Protein AF-A0A3C1LB01-F1 (afdb_monomer_lite)

Radius of gyration: 13.35 Å; chains: 1; bounding box: 32×35×31 Å

pLDDT: mean 95.4, std 3.8, range [73.88, 98.56]

Foldseek 3Di:
DDPLAPPWDWDWDWDADPQFIKIKIATPPPDFADDQKWKWKWFAAPVRPDIWTFDIGRDGNTDITTTRHYCARGFKMWIAMAGDDDPPDPSVDGPPRTNDIDTNDDDDD

Structure (mmCIF, N/CA/C/O backbone):
data_AF-A0A3C1LB01-F1
#
_entry.id   AF-A0A3C1LB01-F1
#
loop_
_atom_site.group_PDB
_atom_site.id
_atom_site.type_symbol
_atom_site.label_atom_id
_atom_site.label_alt_id
_atom_site.label_comp_id
_atom_site.label_asym_id
_atom_site.label_entity_id
_atom_site.label_seq_id
_atom_site.pdbx_PDB_ins_code
_atom_site.Cartn_x
_atom_site.Cartn_y
_atom_site.Cartn_z
_atom_site.occupancy
_atom_site.B_iso_or_equiv
_atom_site.auth_seq_id
_atom_site.auth_comp_id
_atom_site.auth_asym_id
_atom_site.auth_atom_id
_atom_site.pdbx_PDB_model_num
ATOM 1 N N . GLY A 1 1 ? -5.858 -10.238 4.228 1.00 80.62 1 GLY A N 1
ATOM 2 C CA . GLY A 1 1 ? -6.126 -9.218 5.255 1.00 80.62 1 GLY A CA 1
ATOM 3 C C . GLY A 1 1 ? -5.106 -9.331 6.363 1.00 80.62 1 GLY A C 1
ATOM 4 O O . GLY A 1 1 ? -4.224 -10.182 6.286 1.00 80.62 1 GLY A O 1
ATOM 5 N N . THR A 1 2 ? -5.221 -8.478 7.368 1.00 91.25 2 THR A N 1
ATOM 6 C CA . THR A 1 2 ? -4.482 -8.543 8.640 1.00 91.25 2 THR A CA 1
ATOM 7 C C . THR A 1 2 ? -5.480 -8.665 9.795 1.00 91.25 2 THR A C 1
ATOM 9 O O . THR A 1 2 ? -6.686 -8.727 9.559 1.00 91.25 2 THR A O 1
ATOM 12 N N . ASP A 1 3 ? -5.008 -8.619 11.039 1.00 91.06 3 ASP A N 1
ATOM 13 C CA . ASP A 1 3 ? -5.874 -8.598 12.227 1.00 91.06 3 ASP A CA 1
ATOM 14 C C . ASP A 1 3 ? -6.807 -7.373 12.281 1.00 91.06 3 ASP A C 1
ATOM 16 O O . ASP A 1 3 ? -7.856 -7.425 12.915 1.00 91.06 3 ASP A O 1
ATOM 20 N N . LEU A 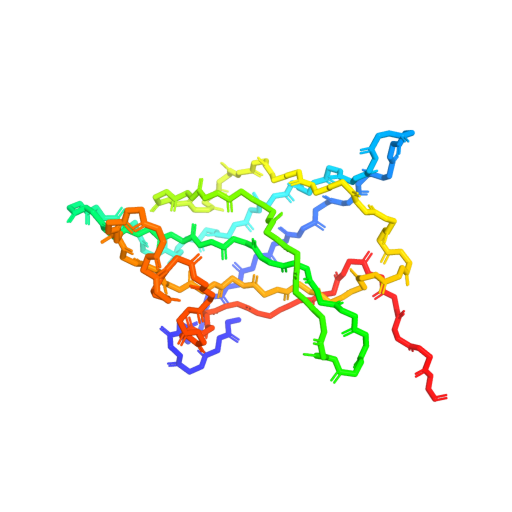1 4 ? -6.467 -6.283 11.579 1.00 92.69 4 LEU A N 1
ATOM 21 C CA . LEU A 1 4 ? -7.307 -5.081 11.470 1.00 92.69 4 LEU A CA 1
ATOM 22 C C . LEU A 1 4 ? -8.407 -5.197 10.403 1.00 92.69 4 LEU A C 1
ATOM 24 O O . LEU A 1 4 ? -9.302 -4.357 10.350 1.00 92.69 4 LEU A O 1
ATOM 28 N N . ALA A 1 5 ? -8.333 -6.210 9.542 1.00 91.50 5 ALA A N 1
ATOM 29 C CA . ALA A 1 5 ? -9.340 -6.526 8.533 1.00 91.50 5 ALA A CA 1
ATOM 30 C C . ALA A 1 5 ? -9.359 -8.049 8.289 1.00 91.50 5 ALA A C 1
ATOM 32 O O . ALA A 1 5 ? -8.948 -8.523 7.216 1.00 91.50 5 ALA A O 1
ATOM 33 N N . PRO A 1 6 ? -9.770 -8.838 9.301 1.00 89.06 6 PRO A N 1
ATOM 34 C CA . PRO A 1 6 ? -9.735 -10.288 9.220 1.00 89.06 6 PRO A CA 1
ATOM 35 C C . PRO A 1 6 ? -10.723 -10.774 8.159 1.00 89.06 6 PRO A C 1
ATOM 37 O O . PRO A 1 6 ? -11.812 -10.229 8.000 1.00 89.06 6 PRO A O 1
ATOM 40 N N . GLY A 1 7 ? -10.330 -11.793 7.396 1.00 87.50 7 GLY A N 1
ATOM 41 C CA . GLY A 1 7 ? -11.165 -12.356 6.329 1.00 87.50 7 GLY A CA 1
ATOM 42 C C . GLY A 1 7 ? -11.254 -11.516 5.049 1.00 87.50 7 GLY A C 1
ATOM 43 O O . GLY A 1 7 ? -11.746 -12.022 4.046 1.00 87.50 7 GLY A O 1
ATOM 44 N N . VAL A 1 8 ? -10.728 -10.284 5.026 1.00 93.12 8 VAL A N 1
ATOM 45 C CA . VAL A 1 8 ? -10.653 -9.491 3.791 1.00 9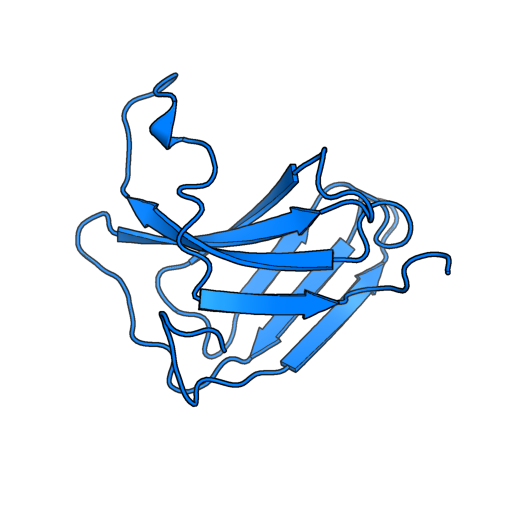3.12 8 VAL A CA 1
ATOM 46 C C . VAL A 1 8 ? -9.547 -10.036 2.889 1.00 93.12 8 VAL A C 1
ATOM 48 O O . VAL A 1 8 ? -8.403 -10.220 3.319 1.00 93.12 8 VAL A O 1
ATOM 51 N N . ALA A 1 9 ? -9.870 -10.256 1.620 1.00 92.25 9 ALA A N 1
ATOM 52 C CA . ALA A 1 9 ? -8.939 -10.676 0.582 1.00 92.25 9 ALA A CA 1
ATOM 53 C C . ALA A 1 9 ? -9.192 -9.883 -0.704 1.00 92.25 9 ALA A C 1
ATOM 55 O O . ALA A 1 9 ? -10.250 -9.288 -0.889 1.00 92.25 9 ALA A O 1
ATOM 56 N N . GLY A 1 10 ? -8.206 -9.872 -1.591 1.00 92.38 10 GLY A N 1
ATOM 57 C CA . GLY A 1 10 ? -8.309 -9.184 -2.865 1.00 92.38 10 GLY A CA 1
ATOM 58 C C . GLY A 1 10 ? -7.162 -9.544 -3.791 1.00 92.38 10 GLY A C 1
ATOM 59 O O . GLY A 1 10 ? -6.263 -10.300 -3.422 1.00 92.38 10 GLY A O 1
ATOM 60 N N . THR A 1 11 ? -7.201 -8.990 -4.994 1.00 95.12 11 THR A N 1
ATOM 61 C CA . THR A 1 11 ? -6.192 -9.194 -6.035 1.00 95.12 11 THR A CA 1
ATOM 62 C C . THR A 1 11 ? -5.563 -7.872 -6.444 1.00 95.12 11 THR A C 1
ATOM 64 O O . THR A 1 11 ? -6.219 -6.829 -6.390 1.00 95.12 11 THR A O 1
ATOM 67 N N . ALA A 1 12 ? -4.313 -7.933 -6.899 1.00 94.56 12 ALA A N 1
ATOM 68 C CA . ALA A 1 12 ? -3.605 -6.806 -7.486 1.00 94.56 12 ALA A CA 1
ATOM 69 C C . ALA A 1 12 ? -3.059 -7.195 -8.869 1.00 94.56 12 ALA A C 1
ATOM 71 O O . ALA A 1 12 ? -2.311 -8.163 -8.988 1.00 94.56 12 ALA A O 1
ATOM 72 N N . GLY A 1 13 ? -3.438 -6.451 -9.908 1.00 95.69 13 GLY A N 1
ATOM 73 C CA . GLY A 1 13 ? -2.831 -6.515 -11.236 1.00 95.69 13 GLY A CA 1
ATOM 74 C C . GLY A 1 13 ? -1.743 -5.455 -11.366 1.00 95.69 13 GLY A C 1
ATOM 75 O O . GLY A 1 13 ? -1.994 -4.288 -11.076 1.00 95.69 13 GLY A O 1
ATOM 76 N N . ILE A 1 14 ? -0.541 -5.845 -11.788 1.00 95.62 14 ILE A N 1
ATOM 77 C CA . ILE A 1 14 ? 0.633 -4.963 -11.814 1.00 95.62 14 ILE A CA 1
ATOM 78 C C . ILE A 1 14 ? 1.090 -4.762 -13.251 1.00 95.62 14 ILE A C 1
ATOM 80 O O . ILE A 1 14 ? 1.316 -5.725 -13.978 1.00 95.62 14 ILE A O 1
ATOM 84 N N . THR A 1 15 ? 1.227 -3.505 -13.667 1.00 96.88 15 THR A N 1
ATOM 85 C CA . THR A 1 15 ? 1.751 -3.148 -14.991 1.00 96.88 15 THR A CA 1
ATOM 86 C C . THR A 1 15 ? 2.846 -2.103 -14.838 1.00 96.88 15 THR A C 1
ATOM 88 O O . THR A 1 15 ? 2.578 -0.959 -14.468 1.00 96.88 15 THR A O 1
ATOM 91 N N . ALA A 1 16 ? 4.085 -2.492 -15.132 1.00 95.88 16 ALA A N 1
ATOM 92 C CA . ALA A 1 16 ? 5.199 -1.556 -15.218 1.00 95.88 16 ALA A CA 1
ATOM 93 C C . ALA A 1 16 ? 5.078 -0.701 -16.489 1.00 95.88 16 ALA A C 1
ATOM 95 O O . ALA A 1 16 ? 4.765 -1.205 -17.568 1.00 95.88 16 ALA A O 1
ATOM 96 N N . VAL A 1 17 ? 5.346 0.593 -16.359 1.00 95.81 17 VAL A N 1
ATOM 97 C CA . VAL A 1 17 ? 5.389 1.568 -17.454 1.00 95.81 17 VAL A CA 1
ATOM 98 C C . VAL A 1 17 ? 6.642 2.435 -17.319 1.00 95.81 17 VAL A C 1
ATOM 100 O O . VAL A 1 17 ? 7.285 2.456 -16.274 1.00 95.81 17 VAL A O 1
ATOM 103 N N . ALA A 1 18 ? 6.990 3.202 -18.355 1.00 95.62 18 ALA A N 1
ATOM 104 C CA . ALA A 1 18 ? 8.187 4.053 -18.328 1.00 95.62 18 ALA A CA 1
ATOM 105 C C . ALA A 1 18 ? 8.188 5.083 -17.179 1.00 95.62 18 ALA A C 1
ATOM 107 O O . ALA A 1 18 ? 9.246 5.476 -16.700 1.00 95.62 18 ALA A O 1
ATOM 108 N N . SER A 1 19 ? 7.006 5.513 -16.729 1.00 94.75 19 SER A N 1
ATOM 109 C CA . SER A 1 19 ? 6.831 6.491 -15.652 1.00 94.75 19 SER A CA 1
ATOM 110 C C . SER A 1 19 ? 6.630 5.875 -14.259 1.00 94.75 19 SER A C 1
ATOM 112 O O . SER A 1 19 ? 6.314 6.614 -13.329 1.00 94.75 19 SER A O 1
ATOM 114 N N . GLY A 1 20 ? 6.756 4.551 -14.101 1.00 96.62 20 GLY A N 1
ATOM 115 C CA . GLY A 1 20 ? 6.558 3.859 -12.823 1.00 96.62 20 GLY A CA 1
ATOM 116 C C . GLY A 1 20 ? 5.677 2.616 -12.939 1.00 96.62 20 GLY A C 1
ATOM 117 O O . GLY A 1 20 ? 5.833 1.811 -13.855 1.00 96.62 20 GLY A O 1
ATOM 118 N N . VAL A 1 21 ? 4.732 2.444 -12.016 1.00 97.12 21 VAL A N 1
ATOM 119 C CA . VAL A 1 21 ? 3.873 1.254 -11.951 1.00 97.12 21 VAL A CA 1
ATOM 120 C C . VAL A 1 21 ? 2.399 1.612 -11.782 1.00 97.12 21 VAL A C 1
ATOM 122 O O . VAL A 1 21 ? 2.043 2.454 -10.957 1.00 97.12 21 VAL A O 1
ATOM 125 N N . LYS A 1 22 ? 1.547 0.942 -12.566 1.00 98.00 22 LYS A N 1
ATOM 126 C CA . LYS A 1 22 ? 0.091 0.887 -12.396 1.00 98.00 22 LYS A CA 1
ATOM 127 C C . LYS A 1 22 ? -0.270 -0.334 -11.558 1.00 98.00 22 LYS A C 1
ATOM 129 O O . LYS A 1 22 ? 0.204 -1.435 -11.845 1.00 98.00 22 LYS A O 1
ATOM 134 N N . ILE A 1 23 ? -1.146 -0.147 -10.579 1.00 97.62 23 ILE A N 1
ATOM 135 C CA . ILE A 1 23 ? -1.613 -1.196 -9.673 1.00 97.62 23 ILE A CA 1
ATOM 136 C C . ILE A 1 23 ? -3.142 -1.201 -9.700 1.00 97.62 23 ILE A C 1
ATOM 138 O O . ILE A 1 23 ? -3.782 -0.253 -9.254 1.00 97.62 23 ILE A O 1
ATOM 142 N N . GLU A 1 24 ? -3.738 -2.260 -10.231 1.00 97.94 24 GLU A N 1
ATOM 143 C CA . GLU A 1 24 ? -5.189 -2.453 -10.280 1.00 97.94 24 GLU A CA 1
ATOM 144 C C . GLU A 1 24 ? -5.621 -3.331 -9.113 1.00 97.94 24 GLU A C 1
ATOM 146 O O . GLU A 1 24 ? -5.297 -4.514 -9.071 1.00 97.94 24 GLU A O 1
ATOM 151 N N . LEU A 1 25 ? -6.333 -2.748 -8.156 1.00 97.56 25 LEU A N 1
ATOM 152 C CA . LEU A 1 25 ? -6.772 -3.405 -6.931 1.00 97.56 25 LEU A CA 1
ATOM 153 C C . LEU A 1 25 ? -8.244 -3.798 -7.037 1.00 97.56 25 LEU A C 1
ATOM 155 O O . LEU A 1 25 ? -9.076 -3.003 -7.479 1.00 97.56 25 LEU A O 1
ATOM 159 N N . ALA A 1 26 ? -8.556 -5.005 -6.572 1.00 97.56 26 ALA A N 1
ATOM 160 C CA . ALA A 1 26 ? -9.920 -5.453 -6.328 1.00 97.56 26 ALA A CA 1
ATOM 161 C C . ALA A 1 26 ? -9.983 -6.151 -4.970 1.00 97.56 26 ALA A C 1
ATOM 163 O O . ALA A 1 26 ? -9.528 -7.287 -4.826 1.00 97.56 26 ALA A O 1
ATOM 164 N N . VAL A 1 27 ? -10.507 -5.453 -3.965 1.00 96.88 27 VAL A N 1
ATOM 165 C CA . VAL A 1 27 ? -10.591 -5.916 -2.576 1.00 96.88 27 VAL A CA 1
ATOM 166 C C . VAL A 1 27 ? -12.045 -5.839 -2.101 1.00 96.88 27 VAL A C 1
ATOM 168 O O . VAL A 1 27 ? -12.390 -4.962 -1.305 1.00 96.88 27 VAL A O 1
ATOM 171 N N . PRO A 1 28 ? -12.915 -6.732 -2.601 1.00 95.19 28 PRO A N 1
ATOM 172 C CA . PRO A 1 28 ? -14.322 -6.716 -2.239 1.00 95.19 28 PRO A CA 1
ATOM 173 C C . PRO A 1 28 ? -14.510 -6.943 -0.736 1.00 95.19 28 PRO A C 1
ATOM 175 O O . PRO A 1 28 ? -13.876 -7.812 -0.133 1.00 95.19 28 PRO A O 1
ATOM 178 N N . GLY A 1 29 ? -15.423 -6.180 -0.138 1.00 91.62 29 GLY A N 1
ATOM 179 C CA . GLY A 1 29 ? -15.805 -6.345 1.267 1.00 91.62 29 GLY A CA 1
ATOM 180 C C . GLY A 1 29 ? -14.871 -5.662 2.268 1.00 91.62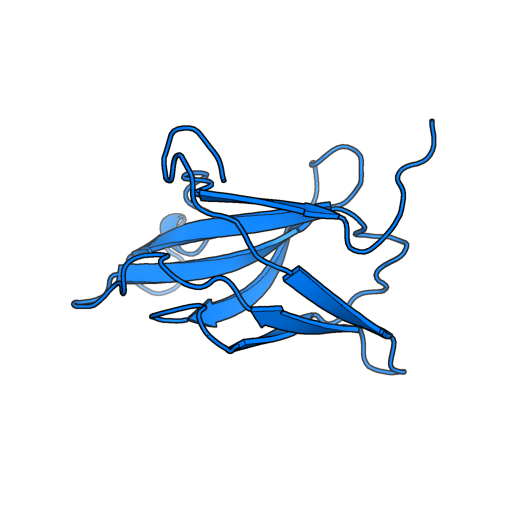 29 GLY A C 1
ATOM 181 O O . GLY A 1 29 ? -15.072 -5.812 3.474 1.00 91.62 29 GLY A O 1
ATOM 182 N N . LEU A 1 30 ? -13.885 -4.886 1.802 1.00 95.69 30 LEU A N 1
ATOM 183 C CA . LEU A 1 30 ? -13.200 -3.928 2.662 1.00 95.69 30 LEU A CA 1
ATOM 184 C C . LEU A 1 30 ? -14.151 -2.743 2.937 1.00 95.69 30 LEU A C 1
ATOM 186 O O . LEU A 1 30 ? -14.583 -2.099 1.981 1.00 95.69 30 LEU A O 1
ATOM 190 N N . PRO A 1 31 ? -14.499 -2.438 4.204 1.00 95.62 31 PRO A N 1
ATOM 191 C CA . PRO A 1 31 ? -15.465 -1.386 4.505 1.00 95.62 31 PRO A CA 1
ATOM 192 C C . PRO A 1 31 ? -15.038 -0.021 3.968 1.00 95.62 31 PRO A C 1
ATOM 194 O O . PRO A 1 31 ? -13.890 0.383 4.116 1.00 95.62 31 PRO A O 1
ATOM 197 N N . ARG A 1 32 ? -15.977 0.724 3.391 1.00 97.06 32 ARG A N 1
ATOM 198 C CA . ARG A 1 32 ? -15.738 2.106 2.978 1.00 97.06 32 ARG A CA 1
ATOM 199 C C . ARG A 1 32 ? -15.344 2.983 4.179 1.00 97.06 32 ARG A C 1
ATOM 201 O O . ARG A 1 32 ? -15.882 2.817 5.273 1.00 97.06 32 ARG A O 1
ATOM 208 N N . ARG A 1 33 ? -14.428 3.932 3.966 1.00 97.62 33 ARG A N 1
ATOM 209 C CA . ARG A 1 33 ? -14.013 4.960 4.936 1.00 97.62 33 ARG A CA 1
ATOM 210 C C . ARG A 1 33 ? -14.478 6.329 4.450 1.00 97.62 33 ARG A C 1
ATOM 212 O O . ARG A 1 33 ? -14.203 6.677 3.310 1.00 97.62 33 ARG A O 1
ATOM 219 N N . ASP A 1 34 ? -15.165 7.094 5.292 1.00 96.12 34 ASP A N 1
ATOM 220 C CA . ASP A 1 34 ? -15.697 8.430 4.979 1.00 96.12 34 ASP A CA 1
ATOM 221 C C . ASP A 1 34 ? -15.328 9.427 6.097 1.00 96.12 34 ASP A C 1
ATOM 223 O O . ASP A 1 34 ? -14.674 9.073 7.075 1.00 96.12 34 ASP A O 1
ATOM 227 N N . GLY A 1 35 ? -15.728 10.698 5.975 1.00 96.00 35 GLY A N 1
ATOM 228 C CA . GLY A 1 35 ? -15.580 11.669 7.071 1.00 96.00 35 GLY A CA 1
ATOM 229 C C . GLY A 1 35 ? -14.137 12.100 7.356 1.00 96.00 35 GLY A C 1
ATOM 230 O O . GLY A 1 35 ? -13.793 12.379 8.500 1.00 96.00 35 GLY A O 1
ATOM 231 N N . GLY A 1 36 ? -13.291 12.153 6.325 1.00 96.19 36 GLY A N 1
ATOM 232 C CA . GLY A 1 36 ? -11.864 12.461 6.473 1.00 96.19 36 GLY A CA 1
ATOM 233 C C . GLY A 1 36 ? -11.001 11.232 6.762 1.00 96.19 36 GLY A C 1
ATOM 234 O O . GLY A 1 36 ? -9.785 11.354 6.862 1.00 96.19 36 GLY A O 1
ATOM 235 N N . GLU A 1 37 ? -11.600 10.048 6.842 1.00 98.12 37 GLU A N 1
ATOM 236 C CA . GLU A 1 37 ? -10.881 8.784 6.846 1.00 98.12 37 GLU A CA 1
ATOM 237 C C . GLU A 1 37 ? -10.706 8.237 5.426 1.00 98.12 37 GLU A C 1
ATOM 239 O O . GLU A 1 37 ? -11.601 8.346 4.584 1.00 98.12 37 GLU A O 1
ATOM 244 N N . PHE A 1 38 ? -9.566 7.603 5.162 1.00 98.56 38 PHE A N 1
ATOM 245 C CA . PHE A 1 38 ? -9.292 6.975 3.870 1.00 98.56 38 PHE A CA 1
ATOM 246 C C . PHE A 1 38 ? -8.351 5.777 4.010 1.00 98.56 38 PHE A C 1
ATOM 248 O O . PHE A 1 38 ? -7.836 5.486 5.090 1.00 98.56 38 PHE A O 1
ATOM 255 N N . TYR A 1 39 ? -8.173 5.050 2.915 1.00 98.56 39 TYR A N 1
ATOM 256 C CA . TYR A 1 39 ? -7.116 4.073 2.722 1.00 98.56 39 TYR A CA 1
ATOM 257 C C . TYR A 1 39 ? -5.984 4.689 1.921 1.00 98.56 39 TYR A C 1
ATOM 259 O O . TYR A 1 39 ? -6.240 5.352 0.918 1.00 98.56 39 TYR A O 1
ATOM 267 N N . GLN A 1 40 ? -4.748 4.398 2.303 1.00 98.50 40 GLN A N 1
ATOM 268 C CA . GLN A 1 40 ? -3.574 4.722 1.505 1.00 98.50 40 GLN A CA 1
ATOM 269 C C . GLN A 1 40 ? -2.887 3.430 1.082 1.00 98.50 40 GLN A C 1
ATOM 271 O O . GLN A 1 40 ? -2.628 2.544 1.900 1.00 98.50 40 GLN A O 1
ATOM 276 N N . VAL A 1 41 ? -2.599 3.315 -0.212 1.00 98.38 41 VAL A N 1
ATOM 277 C CA . VAL A 1 41 ? -1.764 2.235 -0.734 1.00 98.38 41 VAL A CA 1
ATOM 278 C C . VAL A 1 41 ? -0.313 2.687 -0.644 1.00 98.38 41 VAL A C 1
ATOM 280 O O . VAL A 1 41 ? 0.019 3.831 -0.958 1.00 98.38 41 VAL A O 1
ATOM 283 N N . TRP A 1 42 ? 0.557 1.777 -0.230 1.00 98.25 42 TRP A N 1
ATOM 284 C CA . TRP A 1 42 ? 1.987 2.008 -0.125 1.00 98.25 42 TRP A CA 1
ATOM 285 C C . TRP A 1 42 ? 2.766 0.872 -0.767 1.00 98.25 42 TRP A C 1
ATOM 287 O O . TRP A 1 42 ? 2.411 -0.298 -0.597 1.00 98.25 42 TRP A O 1
ATOM 297 N N . LEU A 1 43 ? 3.866 1.225 -1.423 1.00 98.12 43 LEU A N 1
ATOM 298 C CA . LEU A 1 43 ? 4.911 0.285 -1.800 1.00 98.12 43 LEU A CA 1
ATOM 299 C C . LEU A 1 43 ? 6.080 0.370 -0.819 1.00 98.12 43 LEU A C 1
ATOM 301 O O . LEU A 1 43 ? 6.396 1.447 -0.310 1.00 98.12 43 LEU A O 1
ATOM 305 N N . LYS A 1 44 ? 6.711 -0.773 -0.557 1.00 97.94 44 LYS A N 1
ATOM 306 C CA . LYS A 1 44 ? 7.855 -0.927 0.342 1.00 97.94 44 LYS A CA 1
ATOM 307 C C . LYS A 1 44 ? 8.963 -1.697 -0.354 1.00 97.94 44 LYS A C 1
ATOM 309 O O . LYS A 1 44 ? 8.699 -2.638 -1.106 1.00 97.94 44 LYS A O 1
ATOM 314 N N . ASN A 1 45 ? 10.196 -1.313 -0.059 1.00 97.25 45 ASN A N 1
ATOM 315 C CA . ASN A 1 45 ? 11.357 -2.131 -0.375 1.00 97.25 45 ASN A CA 1
ATOM 316 C C . ASN A 1 45 ? 11.409 -3.357 0.560 1.00 97.25 45 ASN A C 1
ATOM 318 O O . ASN A 1 45 ? 10.657 -3.452 1.534 1.00 97.25 45 ASN A O 1
ATOM 322 N N . CYS A 1 46 ? 12.287 -4.314 0.264 1.00 96.50 46 CYS A N 1
ATOM 323 C CA . CYS A 1 46 ? 12.292 -5.609 0.951 1.00 96.50 46 CYS A CA 1
ATOM 324 C C . CYS A 1 46 ? 12.626 -5.564 2.442 1.00 96.50 46 CYS A C 1
ATOM 326 O O . CYS A 1 46 ? 12.087 -6.363 3.204 1.00 96.50 46 CYS A O 1
ATOM 328 N N . ASP A 1 47 ? 13.477 -4.632 2.869 1.00 94.81 47 ASP A N 1
ATOM 329 C CA . ASP A 1 47 ? 13.800 -4.445 4.288 1.00 94.81 47 ASP A CA 1
ATOM 330 C C . ASP A 1 47 ? 12.781 -3.553 5.026 1.00 94.81 47 ASP A C 1
ATOM 332 O O . ASP A 1 47 ? 12.851 -3.398 6.245 1.00 94.81 47 ASP A O 1
ATOM 336 N N . GLY A 1 48 ? 11.811 -2.982 4.301 1.00 94.25 48 GLY A N 1
ATOM 337 C CA . GLY A 1 48 ? 10.764 -2.120 4.838 1.00 94.25 48 GLY A CA 1
ATOM 338 C C . GLY A 1 48 ? 11.236 -0.747 5.328 1.00 94.25 48 GLY A C 1
ATOM 339 O O . GLY A 1 48 ? 10.442 -0.044 5.954 1.00 94.25 48 GLY A O 1
ATOM 340 N N . SER A 1 49 ? 12.488 -0.356 5.067 1.00 95.69 49 SER A N 1
ATOM 341 C CA . SER A 1 49 ? 13.049 0.939 5.477 1.00 95.69 49 SER A CA 1
ATOM 342 C C . SER A 1 49 ? 12.563 2.113 4.626 1.00 95.69 49 SER A C 1
ATOM 344 O O . SER A 1 49 ? 12.658 3.264 5.055 1.00 95.69 49 SER A O 1
ATOM 346 N N . GLN A 1 50 ? 12.022 1.841 3.437 1.00 97.50 50 GLN A N 1
ATOM 347 C CA . GLN A 1 50 ? 11.527 2.855 2.515 1.00 97.50 50 GLN A CA 1
ATOM 348 C C . GLN A 1 50 ? 10.059 2.630 2.162 1.00 97.50 50 GLN A C 1
ATOM 350 O O . GLN A 1 50 ? 9.595 1.498 2.006 1.00 97.50 50 GLN A O 1
ATOM 355 N N . LEU A 1 51 ? 9.335 3.738 2.005 1.00 97.00 51 LEU A N 1
ATOM 356 C CA . LEU A 1 51 ? 7.901 3.756 1.764 1.00 97.00 51 LEU A CA 1
ATOM 357 C C . LEU A 1 51 ? 7.562 4.742 0.647 1.00 97.00 51 LEU A C 1
ATOM 359 O O . LEU A 1 51 ? 8.023 5.883 0.665 1.00 97.00 51 LEU A O 1
ATOM 363 N N . VAL A 1 52 ? 6.728 4.315 -0.299 1.00 98.06 52 VAL A N 1
ATOM 364 C CA . VAL A 1 52 ? 6.297 5.137 -1.435 1.00 98.06 52 VAL A CA 1
ATOM 365 C C . VAL A 1 52 ? 4.770 5.160 -1.489 1.00 98.06 52 VAL A C 1
ATOM 367 O O . VAL A 1 52 ? 4.162 4.088 -1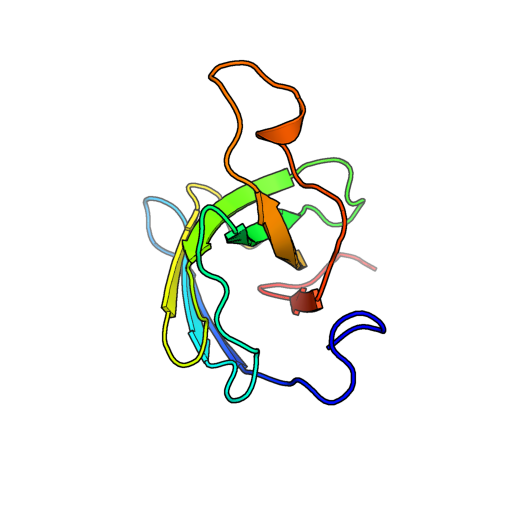.549 1.00 98.06 52 VAL A O 1
ATOM 370 N N . PRO A 1 53 ? 4.119 6.338 -1.461 1.00 98.06 53 PRO A N 1
ATOM 371 C CA . PRO A 1 53 ? 2.669 6.427 -1.583 1.00 98.06 53 PRO A CA 1
ATOM 372 C C . PRO A 1 53 ? 2.214 6.022 -2.987 1.00 98.06 53 PRO A C 1
ATOM 374 O O . PRO A 1 53 ? 2.813 6.418 -3.985 1.00 98.06 53 PRO A O 1
ATOM 377 N N . ALA A 1 54 ? 1.120 5.268 -3.056 1.00 97.56 54 ALA A N 1
ATOM 378 C CA . ALA A 1 54 ? 0.542 4.742 -4.285 1.00 97.56 54 ALA A CA 1
ATOM 379 C C . ALA A 1 54 ? -0.973 5.019 -4.370 1.00 97.56 54 ALA A C 1
ATOM 381 O O . ALA A 1 54 ? -1.761 4.150 -4.718 1.00 97.56 54 ALA A O 1
ATOM 382 N N . GLY A 1 55 ? -1.398 6.243 -4.054 1.00 97.56 55 GLY A N 1
ATOM 383 C CA . GLY A 1 55 ? -2.800 6.673 -4.133 1.00 97.56 55 GLY A CA 1
ATOM 384 C C . GLY A 1 55 ? -3.626 6.444 -2.861 1.00 97.56 55 GLY A C 1
ATOM 385 O O . GLY A 1 55 ? -3.343 5.548 -2.060 1.00 97.56 55 GLY A O 1
ATOM 386 N N . SER A 1 56 ? -4.656 7.280 -2.707 1.00 97.81 56 SER A N 1
ATOM 387 C CA . SER A 1 56 ? -5.613 7.271 -1.599 1.00 97.81 56 SER A CA 1
ATOM 388 C C . SER A 1 56 ? -7.033 6.991 -2.088 1.00 97.81 56 SER A C 1
ATOM 390 O O . SER A 1 56 ? -7.424 7.409 -3.180 1.00 97.81 56 SER A O 1
ATOM 392 N N . PHE A 1 57 ? -7.817 6.276 -1.280 1.00 98.31 57 PHE A N 1
ATOM 393 C CA . PHE A 1 57 ? -9.148 5.808 -1.665 1.00 98.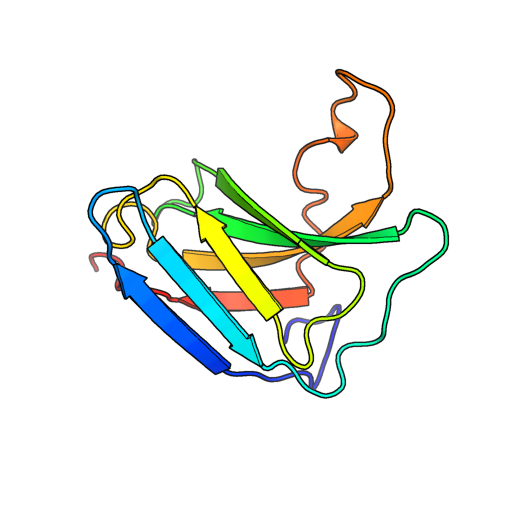31 57 PHE A CA 1
ATOM 394 C C . PHE A 1 57 ? -10.094 5.727 -0.466 1.00 98.31 57 PHE A C 1
ATOM 396 O O . PHE A 1 57 ? -9.684 5.371 0.633 1.00 98.31 57 PHE A O 1
ATOM 403 N N . HIS A 1 58 ? -11.383 5.978 -0.681 1.00 97.50 58 HIS A N 1
ATOM 404 C CA . HIS A 1 58 ? -12.415 5.699 0.326 1.00 97.50 58 HIS A CA 1
ATOM 405 C C . HIS A 1 58 ? -12.835 4.218 0.342 1.00 97.50 58 HIS A C 1
ATOM 407 O O . HIS A 1 58 ? -13.370 3.742 1.336 1.00 97.50 58 HIS A O 1
ATOM 413 N N . GLU A 1 59 ? -12.564 3.473 -0.732 1.00 96.75 59 GLU A N 1
ATOM 414 C CA . GLU A 1 59 ? -12.885 2.050 -0.894 1.00 96.75 59 GLU A CA 1
ATOM 415 C C . GLU A 1 59 ? -11.946 1.405 -1.924 1.00 96.75 59 GLU A C 1
ATOM 417 O O . GLU A 1 59 ? -11.336 2.103 -2.733 1.00 96.75 59 GLU A O 1
ATOM 422 N N . LEU A 1 60 ? -11.827 0.075 -1.902 1.00 97.25 60 LEU A N 1
ATOM 423 C CA . LEU A 1 60 ? -10.908 -0.670 -2.775 1.00 97.25 60 LEU A CA 1
ATOM 424 C C . LEU A 1 60 ? -11.582 -1.809 -3.551 1.00 97.25 60 LEU A C 1
ATOM 426 O O . LEU A 1 60 ? -10.886 -2.670 -4.086 1.00 97.25 60 LEU A O 1
ATOM 430 N N . ASP A 1 61 ? -12.913 -1.808 -3.667 1.00 96.12 61 ASP A N 1
ATOM 431 C CA . ASP A 1 61 ? -13.651 -2.802 -4.460 1.00 96.12 61 ASP A CA 1
ATOM 432 C C . ASP A 1 61 ? -13.129 -2.867 -5.904 1.00 96.12 61 ASP A C 1
ATOM 434 O O . ASP A 1 61 ? -12.922 -3.954 -6.444 1.00 96.12 61 ASP A O 1
ATOM 438 N N . ARG A 1 62 ? -12.873 -1.696 -6.506 1.00 96.44 62 ARG A N 1
ATOM 439 C CA . ARG A 1 62 ? -12.141 -1.514 -7.767 1.00 96.44 62 ARG A CA 1
ATOM 440 C C . ARG A 1 62 ? -11.391 -0.187 -7.737 1.00 96.44 62 ARG A C 1
ATOM 442 O O . ARG A 1 62 ? -12.016 0.869 -7.780 1.00 96.44 62 ARG A O 1
ATOM 449 N N . ALA A 1 63 ? -10.066 -0.237 -7.699 1.00 97.69 63 ALA A N 1
ATOM 450 C CA . ALA A 1 63 ? -9.227 0.954 -7.613 1.00 97.69 63 ALA A CA 1
ATOM 451 C C . ALA A 1 63 ? -7.994 0.849 -8.515 1.00 97.69 63 ALA A C 1
ATOM 453 O O . ALA A 1 63 ? -7.490 -0.241 -8.780 1.00 97.69 63 ALA A O 1
ATOM 454 N N . VAL A 1 64 ? -7.499 2.000 -8.975 1.00 98.38 64 VAL A N 1
ATOM 455 C CA . VAL A 1 64 ? -6.253 2.092 -9.744 1.00 98.38 64 VAL A CA 1
ATOM 456 C C . VAL A 1 64 ? -5.291 3.018 -9.017 1.00 98.38 64 VAL A C 1
ATOM 458 O O . VAL A 1 64 ? -5.529 4.219 -8.904 1.00 98.38 64 VAL A O 1
ATOM 461 N N . ALA A 1 65 ? -4.203 2.435 -8.544 1.00 97.94 65 ALA A N 1
ATOM 462 C CA . ALA A 1 65 ? -3.098 3.081 -7.865 1.00 97.94 65 ALA A CA 1
ATOM 463 C C . ALA A 1 65 ? -1.920 3.288 -8.827 1.00 97.94 65 ALA A C 1
ATOM 465 O O . ALA A 1 65 ? -1.734 2.532 -9.786 1.00 97.94 65 ALA A O 1
ATOM 466 N N . TRP A 1 66 ? -1.113 4.310 -8.552 1.00 98.25 66 TRP A N 1
ATOM 467 C CA . TRP A 1 66 ? 0.085 4.637 -9.321 1.00 98.25 66 TRP A CA 1
ATOM 468 C C . TRP A 1 66 ? 1.222 5.016 -8.386 1.00 98.25 66 TRP A C 1
ATOM 470 O O . TRP A 1 66 ? 1.002 5.759 -7.433 1.00 98.25 66 TRP A O 1
ATOM 480 N N . ALA A 1 67 ? 2.433 4.560 -8.693 1.00 97.94 67 ALA A N 1
ATOM 481 C CA . ALA A 1 67 ? 3.643 4.979 -7.996 1.00 97.94 67 ALA A CA 1
ATOM 482 C C . ALA A 1 67 ? 4.789 5.205 -8.987 1.00 97.94 67 ALA A C 1
ATOM 484 O O . ALA A 1 67 ? 4.969 4.434 -9.929 1.00 97.94 67 ALA A O 1
ATOM 485 N N . GLY A 1 68 ? 5.575 6.259 -8.760 1.00 97.38 68 GLY A N 1
ATOM 486 C CA . GLY A 1 68 ? 6.709 6.654 -9.604 1.00 97.38 68 GLY A CA 1
ATOM 487 C C . GLY A 1 68 ? 7.993 5.879 -9.309 1.00 97.38 68 GLY A C 1
ATOM 488 O O . GLY A 1 68 ? 9.048 6.490 -9.181 1.00 97.38 68 GLY A O 1
ATOM 489 N N . VAL A 1 69 ? 7.901 4.559 -9.142 1.00 96.69 69 VAL A N 1
ATOM 490 C CA . VAL A 1 69 ? 9.037 3.677 -8.833 1.00 96.69 69 VAL A CA 1
ATOM 491 C C . VAL A 1 69 ? 8.980 2.393 -9.650 1.00 96.69 69 VAL A C 1
ATOM 493 O O . VAL A 1 69 ? 7.922 2.017 -10.162 1.00 96.69 69 VAL A O 1
ATOM 496 N N . ALA A 1 70 ? 10.118 1.708 -9.763 1.00 93.88 70 ALA A N 1
ATOM 497 C CA . ALA A 1 70 ? 10.157 0.373 -10.335 1.00 93.88 70 ALA A CA 1
ATOM 498 C C . ALA A 1 70 ? 9.620 -0.652 -9.314 1.00 93.88 70 ALA A C 1
ATOM 500 O O . ALA A 1 70 ? 10.058 -0.654 -8.161 1.00 93.88 70 ALA A O 1
ATOM 501 N N . PRO A 1 71 ? 8.711 -1.562 -9.712 1.00 91.62 71 PRO A N 1
ATOM 502 C CA . PRO A 1 71 ? 8.168 -2.573 -8.802 1.00 91.62 71 PRO A CA 1
ATOM 503 C C . PRO A 1 71 ? 9.220 -3.589 -8.330 1.00 91.62 71 PRO A C 1
ATOM 505 O O . PRO A 1 71 ? 9.019 -4.228 -7.305 1.00 91.62 71 PRO A O 1
ATOM 508 N N . ALA A 1 72 ? 10.345 -3.721 -9.042 1.00 93.25 72 ALA A N 1
ATOM 509 C CA . ALA A 1 72 ? 11.467 -4.559 -8.621 1.00 93.25 72 ALA A CA 1
ATOM 510 C C . ALA A 1 72 ? 12.193 -4.005 -7.380 1.00 93.25 72 ALA A C 1
ATOM 512 O O . ALA A 1 72 ? 12.643 -4.784 -6.547 1.00 93.25 72 ALA A O 1
ATOM 513 N N . ASP A 1 73 ? 12.264 -2.677 -7.231 1.00 95.88 73 ASP A N 1
ATOM 514 C CA . ASP A 1 73 ? 12.920 -2.028 -6.084 1.00 95.88 73 ASP A CA 1
ATOM 515 C C . ASP A 1 73 ? 11.981 -1.932 -4.868 1.00 95.88 73 ASP A C 1
ATOM 517 O O . ASP A 1 73 ? 12.423 -1.927 -3.717 1.00 95.88 73 ASP A O 1
ATOM 521 N N . TYR A 1 74 ? 10.666 -1.894 -5.123 1.00 97.31 74 TYR A N 1
ATOM 522 C CA . TYR A 1 74 ? 9.614 -1.804 -4.106 1.00 97.31 74 TYR A CA 1
ATOM 523 C C . TYR A 1 74 ? 8.566 -2.923 -4.265 1.00 97.31 74 TYR A C 1
ATOM 525 O O . TYR A 1 74 ? 7.409 -2.647 -4.602 1.00 97.31 74 TYR A O 1
ATOM 533 N N . PRO A 1 75 ? 8.946 -4.195 -4.039 1.00 96.31 75 PRO A N 1
ATOM 534 C CA . PRO A 1 75 ? 8.113 -5.349 -4.372 1.00 96.31 75 PRO A CA 1
ATOM 535 C C . PRO A 1 75 ? 7.013 -5.645 -3.351 1.00 96.31 75 PRO A C 1
ATOM 537 O O . PRO A 1 75 ? 6.179 -6.514 -3.598 1.00 96.31 75 PRO A O 1
ATOM 540 N N . LEU A 1 76 ? 6.976 -4.968 -2.204 1.00 97.06 76 LEU A N 1
ATOM 541 C CA . LEU A 1 76 ? 5.981 -5.213 -1.161 1.00 97.06 76 LEU A CA 1
ATOM 542 C C . LEU A 1 76 ? 4.884 -4.149 -1.206 1.00 97.06 76 LEU A C 1
ATOM 544 O O . LEU A 1 76 ? 5.169 -2.965 -1.350 1.00 97.06 76 LEU A O 1
ATOM 548 N N . LEU A 1 77 ? 3.629 -4.558 -1.023 1.00 97.25 77 LEU A N 1
ATOM 549 C CA . LEU A 1 77 ? 2.472 -3.663 -0.994 1.00 97.25 77 LEU A CA 1
ATOM 550 C C . LEU A 1 77 ? 1.761 -3.752 0.348 1.00 97.25 77 LEU A C 1
ATOM 552 O O . LEU A 1 77 ? 1.481 -4.838 0.863 1.00 97.25 77 LEU A O 1
ATOM 556 N N . THR A 1 78 ? 1.414 -2.595 0.901 1.00 97.62 78 THR A N 1
ATOM 557 C CA . THR A 1 78 ? 0.538 -2.504 2.069 1.00 97.62 78 THR A CA 1
ATOM 558 C C . THR A 1 78 ? -0.562 -1.486 1.852 1.00 97.62 78 THR A C 1
ATOM 560 O O . THR A 1 78 ? -0.342 -0.470 1.203 1.00 97.62 78 THR A O 1
ATOM 563 N N . VAL A 1 79 ? -1.723 -1.731 2.451 1.00 98.31 79 VAL A N 1
ATOM 564 C CA . VAL A 1 79 ? -2.790 -0.732 2.566 1.00 98.31 79 VAL A CA 1
ATOM 565 C C . VAL A 1 79 ? -2.996 -0.420 4.035 1.00 98.31 79 VAL A C 1
ATOM 567 O O . VAL A 1 79 ? -3.144 -1.344 4.839 1.00 98.31 79 VAL A O 1
ATOM 570 N N . THR A 1 80 ? -3.010 0.861 4.376 1.00 98.44 80 THR A N 1
ATOM 571 C CA . THR A 1 80 ? -3.236 1.366 5.734 1.00 98.44 80 THR A CA 1
ATOM 572 C C . THR A 1 80 ? -4.520 2.179 5.805 1.00 98.44 80 THR A C 1
ATOM 574 O O . THR A 1 80 ? -4.999 2.691 4.792 1.00 98.44 80 THR A O 1
ATOM 577 N N . LYS A 1 81 ? -5.089 2.290 7.007 1.00 98.38 81 LYS A N 1
ATOM 578 C CA . LYS A 1 81 ? -6.104 3.302 7.319 1.00 98.38 81 LYS A CA 1
ATOM 579 C C . LYS A 1 81 ? -5.405 4.618 7.630 1.00 98.38 81 LYS A C 1
ATOM 581 O O . LYS A 1 81 ? -4.461 4.618 8.403 1.00 98.38 81 LYS A O 1
ATOM 586 N N . GLU A 1 82 ? -5.895 5.715 7.088 1.00 98.44 82 GLU A N 1
ATOM 587 C CA . GLU A 1 82 ? -5.375 7.054 7.350 1.00 98.44 82 GLU A CA 1
ATOM 588 C C . GLU A 1 82 ? -6.508 8.016 7.715 1.00 98.44 82 GLU A C 1
ATOM 590 O O . GLU A 1 82 ? -7.699 7.709 7.541 1.00 98.44 82 GLU A O 1
ATOM 595 N N . VAL A 1 83 ? -6.114 9.186 8.219 1.00 97.94 83 VAL A N 1
ATOM 596 C CA . VAL A 1 83 ? -6.988 10.317 8.544 1.00 97.94 83 VAL A CA 1
ATOM 597 C C . VAL A 1 83 ? -6.384 11.580 7.937 1.00 97.94 83 VAL A C 1
ATOM 599 O O . VAL A 1 83 ? -5.167 11.748 7.919 1.00 97.94 83 VAL A O 1
ATOM 602 N N . VAL A 1 84 ? -7.226 12.470 7.411 1.00 96.94 84 VAL A N 1
ATOM 603 C CA . VAL A 1 84 ? -6.780 13.767 6.890 1.00 96.94 84 VAL A CA 1
ATOM 604 C C . VAL A 1 84 ? -6.029 14.545 7.967 1.00 96.94 84 VAL A C 1
ATOM 606 O O . VAL A 1 84 ? -6.490 14.673 9.100 1.00 96.94 84 VAL A O 1
ATOM 609 N N . ALA A 1 85 ? -4.883 15.098 7.591 1.00 97.00 85 ALA A N 1
ATOM 610 C CA . ALA A 1 85 ? -4.041 15.879 8.480 1.00 97.00 85 ALA A CA 1
ATOM 611 C C . ALA A 1 85 ? -3.666 17.219 7.829 1.00 97.00 85 ALA A C 1
ATOM 613 O O . ALA A 1 85 ? -3.621 17.309 6.591 1.00 97.00 85 ALA A O 1
ATOM 614 N N . PRO A 1 86 ? -3.396 18.266 8.631 1.00 97.50 86 PRO A N 1
ATOM 615 C CA . PRO A 1 86 ? -2.874 19.525 8.121 1.00 97.50 86 PRO A CA 1
ATOM 616 C C . PRO A 1 86 ? -1.578 19.332 7.315 1.00 97.50 86 PRO A C 1
ATOM 618 O O . PRO A 1 86 ? -0.872 18.335 7.487 1.00 97.50 86 PRO A O 1
ATOM 621 N N . PRO A 1 87 ? -1.230 20.290 6.442 1.00 96.19 87 PRO A N 1
ATOM 622 C CA . PRO A 1 87 ? 0.058 20.288 5.762 1.00 96.19 87 PRO A CA 1
ATOM 623 C C . PRO A 1 87 ? 1.232 20.153 6.744 1.00 96.19 87 PRO A C 1
ATOM 625 O O . PRO A 1 87 ? 1.217 20.758 7.814 1.00 96.19 87 PRO A O 1
ATOM 628 N N . GLN A 1 88 ? 2.249 19.373 6.357 1.00 94.31 88 GLN A N 1
ATOM 629 C CA . GLN A 1 88 ? 3.474 19.135 7.138 1.00 94.31 88 GLN A CA 1
ATOM 630 C C . GLN A 1 88 ? 3.269 18.437 8.494 1.00 94.31 88 GLN A C 1
ATOM 632 O O . GLN A 1 88 ? 4.217 18.323 9.272 1.00 94.31 88 GLN A O 1
ATOM 637 N N . ASP A 1 89 ? 2.070 17.928 8.769 1.00 97.12 89 ASP A N 1
ATOM 638 C CA . ASP A 1 89 ? 1.836 17.054 9.911 1.00 97.12 89 ASP A CA 1
ATOM 639 C C . ASP A 1 89 ? 2.484 15.679 9.670 1.00 97.12 89 ASP A C 1
ATOM 641 O O . ASP A 1 89 ? 2.422 15.130 8.567 1.00 97.12 89 ASP A O 1
ATOM 645 N N . ALA A 1 90 ? 3.096 15.093 10.701 1.00 93.69 90 ALA A N 1
ATOM 646 C CA . ALA A 1 90 ? 3.683 13.756 10.618 1.00 93.69 90 ALA A CA 1
ATOM 647 C C . ALA A 1 90 ? 2.637 12.672 10.295 1.00 93.69 90 ALA A C 1
ATOM 649 O O . ALA A 1 90 ? 2.981 11.652 9.698 1.00 93.69 90 ALA A O 1
ATOM 650 N N . ALA A 1 91 ? 1.362 12.912 10.619 1.00 93.25 91 ALA A N 1
ATOM 651 C CA . ALA A 1 91 ? 0.233 12.064 10.244 1.00 93.25 91 ALA A CA 1
ATOM 652 C C . ALA A 1 91 ? -0.061 12.058 8.730 1.00 93.25 91 ALA A C 1
ATOM 654 O O . ALA A 1 91 ? -0.885 11.272 8.279 1.00 93.25 91 ALA A O 1
ATOM 655 N N . GLN A 1 92 ? 0.616 12.891 7.926 1.00 93.69 92 GLN A N 1
ATOM 656 C CA . GLN A 1 92 ? 0.635 12.727 6.466 1.00 93.69 92 GLN A CA 1
ATOM 657 C C . GLN A 1 92 ? 1.491 11.526 6.013 1.00 93.69 92 GLN A C 1
ATOM 659 O O . GLN A 1 92 ? 1.446 11.145 4.842 1.00 93.69 92 GLN A O 1
ATOM 664 N N . GLY A 1 93 ? 2.282 10.934 6.915 1.00 94.88 93 GLY A N 1
ATOM 665 C CA . GLY A 1 93 ? 2.929 9.638 6.717 1.00 94.88 93 GLY A CA 1
ATOM 666 C C . GLY A 1 93 ? 1.983 8.462 6.986 1.00 94.88 93 GLY A C 1
ATOM 667 O O . GLY A 1 93 ? 0.841 8.641 7.383 1.00 94.88 93 GLY A O 1
ATOM 668 N N . SER A 1 94 ? 2.467 7.235 6.787 1.00 96.94 94 SER A N 1
ATOM 669 C CA . SER A 1 94 ? 1.684 6.026 7.083 1.00 96.94 94 SER A CA 1
ATOM 670 C C . SER A 1 94 ? 1.359 5.916 8.574 1.00 96.94 94 SER A C 1
ATOM 672 O O . SER A 1 94 ? 2.286 5.838 9.383 1.00 96.94 94 SER A O 1
ATOM 674 N N . SER A 1 95 ? 0.086 5.727 8.928 1.00 97.50 95 SER A N 1
ATOM 675 C CA . SER A 1 95 ? -0.336 5.405 10.302 1.00 97.50 95 SER A CA 1
ATOM 676 C C . SER A 1 95 ? 0.255 4.102 10.851 1.00 97.50 95 SER A C 1
ATOM 678 O O . SER A 1 95 ? 0.323 3.902 12.062 1.00 97.50 95 SER A O 1
ATOM 680 N N . GLY A 1 96 ? 0.640 3.171 9.971 1.00 97.00 96 GLY A N 1
ATOM 681 C CA . GLY A 1 96 ? 1.031 1.812 10.353 1.00 97.00 96 GLY A CA 1
ATOM 682 C C . GLY A 1 96 ? -0.155 0.885 10.647 1.00 97.00 96 GLY A C 1
ATOM 683 O O . GLY A 1 96 ? 0.054 -0.308 10.876 1.00 97.00 96 GLY A O 1
ATOM 684 N N . GLU A 1 97 ? -1.396 1.373 10.564 1.00 98.00 97 GLU A N 1
ATOM 685 C CA . GLU A 1 97 ? -2.614 0.573 10.711 1.00 98.00 97 GLU A CA 1
ATOM 686 C C . GLU A 1 97 ? -2.899 -0.241 9.440 1.00 98.00 97 GLU A C 1
ATOM 688 O O . GLU A 1 97 ? -3.835 0.023 8.680 1.00 98.00 97 GLU A O 1
ATOM 693 N N . VAL A 1 98 ? -2.045 -1.231 9.179 1.00 97.94 98 VAL A N 1
ATOM 694 C CA . VAL A 1 98 ? -2.081 -2.050 7.965 1.00 97.94 98 VAL A CA 1
ATOM 695 C C . VAL A 1 98 ? -3.288 -2.988 7.977 1.00 97.94 98 VAL A C 1
ATOM 697 O O . VAL A 1 98 ? -3.367 -3.870 8.828 1.00 97.94 98 VAL A O 1
ATOM 700 N N . VAL A 1 99 ? -4.173 -2.866 6.985 1.00 97.81 99 VAL A N 1
ATOM 701 C CA . VAL A 1 99 ? -5.351 -3.734 6.764 1.00 97.81 99 VAL A CA 1
ATOM 702 C C . VAL A 1 99 ? -5.110 -4.805 5.695 1.00 97.81 99 VAL A C 1
ATOM 704 O O . VAL A 1 99 ? -5.719 -5.877 5.715 1.00 97.81 99 VAL A O 1
ATOM 707 N N . LEU A 1 100 ? -4.186 -4.549 4.765 1.00 97.00 100 LEU A N 1
ATOM 708 C CA . LEU A 1 100 ? -3.807 -5.481 3.704 1.00 97.00 100 LEU A CA 1
ATOM 709 C C . LEU A 1 100 ? -2.295 -5.503 3.528 1.00 97.00 100 LEU A C 1
ATOM 711 O O . LEU A 1 100 ? -1.633 -4.467 3.589 1.00 97.00 100 LEU A O 1
ATOM 715 N N . LYS A 1 101 ? -1.773 -6.695 3.254 1.00 96.38 101 LYS A N 1
ATOM 716 C CA . LYS A 1 101 ? -0.398 -6.934 2.822 1.00 96.38 101 LYS A CA 1
ATOM 717 C C . LYS A 1 101 ? -0.441 -7.779 1.556 1.00 96.38 101 LYS A C 1
ATOM 719 O O . LYS A 1 101 ? -1.290 -8.662 1.442 1.00 96.38 101 LYS A O 1
ATOM 724 N N . GLY A 1 102 ? 0.472 -7.510 0.641 1.00 93.94 102 GLY A N 1
ATOM 72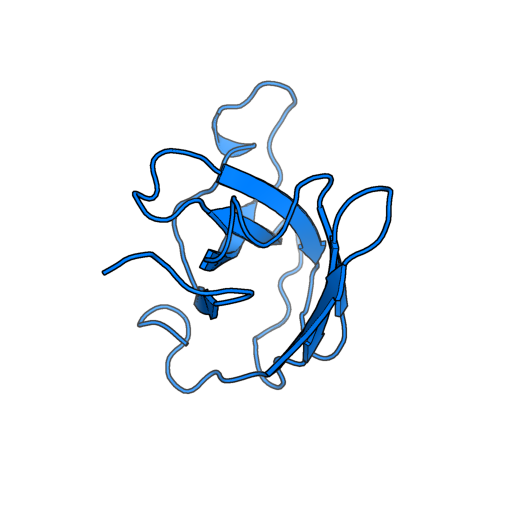5 C CA . GLY A 1 102 ? 0.656 -8.261 -0.589 1.00 93.94 102 GLY A CA 1
ATOM 726 C C . GLY A 1 102 ? 2.042 -8.011 -1.164 1.00 93.94 102 GLY A C 1
ATOM 727 O O . GLY A 1 102 ? 2.855 -7.299 -0.573 1.00 93.94 102 GLY A O 1
ATOM 728 N N . ALA A 1 103 ? 2.293 -8.590 -2.327 1.00 91.69 103 ALA A N 1
ATOM 729 C CA . ALA A 1 103 ? 3.520 -8.393 -3.074 1.00 91.69 103 ALA A CA 1
ATOM 730 C C . ALA A 1 103 ? 3.175 -8.027 -4.522 1.00 91.69 103 ALA A C 1
ATOM 732 O O . ALA A 1 103 ? 2.204 -8.534 -5.082 1.00 91.69 103 ALA A O 1
ATOM 733 N N . VAL A 1 104 ? 3.957 -7.120 -5.095 1.00 86.38 104 VAL A N 1
ATOM 734 C CA . VAL A 1 104 ? 3.924 -6.705 -6.507 1.00 86.38 104 VAL A CA 1
ATOM 735 C C . VAL A 1 104 ? 5.167 -7.176 -7.269 1.00 86.38 104 VAL A C 1
ATOM 737 O O . VAL A 1 104 ? 5.253 -6.995 -8.480 1.00 86.38 104 VAL A O 1
ATOM 740 N N . GLY A 1 105 ? 6.109 -7.791 -6.552 1.00 87.12 105 GLY A N 1
ATOM 741 C CA . GLY A 1 105 ? 7.325 -8.426 -7.043 1.00 87.12 105 GLY A CA 1
ATOM 742 C C . GLY A 1 105 ? 7.862 -9.407 -5.997 1.00 87.12 105 GLY A C 1
ATOM 743 O O . GLY A 1 105 ? 7.150 -9.774 -5.063 1.00 87.12 105 GLY A O 1
ATOM 744 N N . GLU A 1 106 ? 9.122 -9.807 -6.130 1.00 88.94 106 GLU A N 1
ATOM 745 C CA . GLU A 1 106 ? 9.776 -10.738 -5.207 1.00 88.94 106 GLU A CA 1
ATOM 746 C C . GLU A 1 106 ? 10.870 -10.040 -4.406 1.00 88.94 106 GLU A C 1
ATOM 748 O O . GLU A 1 106 ? 11.554 -9.151 -4.913 1.00 88.94 106 GLU A O 1
ATOM 753 N N . CYS A 1 107 ? 11.049 -10.473 -3.158 1.00 90.56 107 CYS A N 1
ATOM 754 C CA . CYS A 1 107 ? 12.213 -10.093 -2.377 1.00 90.56 107 CYS A CA 1
ATOM 755 C C . CYS A 1 107 ? 13.330 -11.119 -2.540 1.00 90.56 107 CYS A C 1
ATOM 757 O O . CYS A 1 107 ? 13.039 -12.317 -2.495 1.00 90.56 107 CYS A O 1
ATOM 759 N N . PRO A 1 108 ? 14.593 -10.679 -2.689 1.00 84.88 108 PRO A N 1
ATOM 760 C CA . PRO A 1 108 ? 15.729 -11.586 -2.636 1.00 84.88 108 PRO A CA 1
ATOM 761 C C . PRO A 1 108 ? 15.711 -12.357 -1.312 1.00 84.88 108 PRO A C 1
ATOM 763 O O . PRO A 1 108 ? 15.500 -11.759 -0.254 1.00 84.88 108 PRO A O 1
ATOM 766 N N . THR A 1 109 ? 15.902 -13.673 -1.390 1.00 73.88 109 THR A N 1
ATOM 767 C CA . THR A 1 109 ? 16.083 -14.566 -0.234 1.00 73.88 109 THR A CA 1
ATOM 768 C C . THR A 1 109 ? 17.457 -14.422 0.390 1.00 73.88 109 THR A C 1
ATOM 770 O O . THR A 1 109 ? 18.429 -14.353 -0.398 1.00 73.88 109 THR A O 1
#

Sequence (109 aa):
GTDLAPGVAGTAGITAVASGVKIELAVPGLPRRDGGEFYQVWLKNCDGSQLVPAGSFHELDRAVAWAGVAPADYPLLTVTKEVVAPPQDAAQGSSGEVVLKGAVGECPT

Secondary structure (DSSP, 8-state):
--TTSTT---EEEEEEETTEEEEEEE-TTPPP--TTEEEEEEEE-TTS--EEEEEEES--SSEEEEESS-TTTS-EEEEEEEE---TT-GGGS----EEEEEESS----